Protein AF-D5ZT34-F1 (afdb_monomer_lite)

Foldseek 3Di:
DDQPVVVPPDDQDDDDDDDDDDDDDDDDDDPDDDPPDPPDPPCPDPLNVVLVCCVVDNDQLSNQLSCVRPVVHALVSNVVVQVVQADPQLAGACCCPVLDHDNDGAPVSLVSSCVSCSSNVNCDDPSVVSSVNSQVVQADPVRDHDPDRPPDPPGDHDDDPDPDPDDPDDDDDDDD

Secondary structure (DSSP, 8-state):
---GGGTTT----PPPPPPPP-----------PPPPP----TT-SHHHHHHHHHHHHS-HHHHHHHHHHHS---SHHHHHHHHTTB-TTS-B-TTSSTT--SSS--HHHHHHHHHHHHHTT---HHHHHHHHHHHHHHS-TTSPPPSS-TT-TTS---------------PPPPP-

Structure (mmCIF, N/CA/C/O backbone):
data_AF-D5ZT34-F1
#
_entry.id   AF-D5ZT34-F1
#
loop_
_atom_site.group_PDB
_atom_site.id
_atom_site.type_symbol
_atom_site.label_atom_id
_atom_site.label_alt_id
_atom_site.label_comp_id
_atom_site.label_asym_id
_atom_site.label_entity_id
_atom_site.label_seq_id
_atom_site.pdbx_PDB_ins_code
_atom_site.Cartn_x
_atom_site.Cartn_y
_atom_site.Cartn_z
_atom_site.occupancy
_atom_site.B_iso_or_equiv
_atom_site.auth_seq_id
_atom_site.auth_comp_id
_atom_site.auth_asym_id
_atom_site.auth_atom_id
_atom_site.pdbx_PDB_model_num
ATOM 1 N N . MET A 1 1 ? 20.312 7.357 10.105 1.00 32.62 1 MET A N 1
ATOM 2 C CA . MET A 1 1 ? 19.289 8.009 9.258 1.00 32.62 1 MET A CA 1
ATOM 3 C C . MET A 1 1 ? 18.035 8.193 10.098 1.00 32.62 1 MET A C 1
ATOM 5 O O . MET A 1 1 ? 17.619 7.216 10.710 1.00 32.62 1 MET A O 1
ATOM 9 N N . PRO A 1 2 ? 17.488 9.411 10.230 1.00 31.86 2 PRO A N 1
ATOM 10 C CA . PRO A 1 2 ? 16.213 9.612 10.917 1.00 31.86 2 PRO A CA 1
ATOM 11 C C . PRO A 1 2 ? 15.066 8.962 10.115 1.00 31.86 2 PRO A C 1
ATOM 13 O O . PRO A 1 2 ? 15.167 8.892 8.889 1.00 31.86 2 PRO A O 1
ATOM 16 N N . PRO A 1 3 ? 13.992 8.483 10.768 1.00 38.72 3 PRO A N 1
ATOM 17 C CA . PRO A 1 3 ? 12.848 7.896 10.075 1.00 38.72 3 PRO A CA 1
ATOM 18 C C . PRO A 1 3 ? 12.110 8.948 9.232 1.00 38.72 3 PRO A C 1
ATOM 20 O O . PRO A 1 3 ? 11.984 10.114 9.623 1.00 38.72 3 PRO A O 1
ATOM 23 N N . VAL A 1 4 ? 11.611 8.519 8.071 1.00 46.28 4 VAL A N 1
ATOM 24 C CA . VAL A 1 4 ? 10.991 9.350 7.018 1.00 46.28 4 VAL A CA 1
ATOM 25 C C . VAL A 1 4 ? 9.624 9.920 7.417 1.00 46.28 4 VAL A C 1
ATOM 27 O O . VAL A 1 4 ? 9.037 10.707 6.678 1.00 46.28 4 VAL A O 1
ATOM 30 N N . SER A 1 5 ? 9.157 9.624 8.632 1.00 39.69 5 SER A N 1
ATOM 31 C CA . SER A 1 5 ? 7.890 10.074 9.222 1.00 39.69 5 SER A CA 1
ATOM 32 C C . SER A 1 5 ? 7.703 11.601 9.214 1.00 39.69 5 SER A C 1
ATOM 34 O O . SER A 1 5 ? 6.590 12.089 9.384 1.00 39.69 5 SER A O 1
ATOM 36 N N . ARG A 1 6 ? 8.781 12.373 8.998 1.00 41.22 6 ARG A N 1
ATOM 37 C CA . ARG A 1 6 ? 8.737 13.837 8.855 1.00 41.22 6 ARG A CA 1
ATOM 38 C C . ARG A 1 6 ? 8.202 14.331 7.509 1.00 41.22 6 ARG A C 1
ATOM 40 O O . ARG A 1 6 ? 7.774 15.477 7.456 1.00 41.22 6 ARG A O 1
ATOM 47 N N . VAL A 1 7 ? 8.212 13.525 6.445 1.00 41.16 7 VAL A N 1
ATOM 48 C CA . VAL A 1 7 ? 7.863 14.023 5.099 1.00 41.16 7 VAL A CA 1
ATOM 49 C C . VAL A 1 7 ? 6.348 14.079 4.838 1.00 41.16 7 VAL A C 1
ATOM 51 O O . VAL A 1 7 ? 5.916 14.823 3.967 1.00 41.16 7 VAL A O 1
ATOM 54 N N . TRP A 1 8 ? 5.525 13.380 5.634 1.00 43.03 8 TRP A N 1
ATOM 55 C CA . TRP A 1 8 ? 4.068 13.277 5.411 1.00 43.03 8 TRP A CA 1
ATOM 56 C C . TRP A 1 8 ? 3.183 13.789 6.566 1.00 43.03 8 TRP A C 1
ATOM 58 O O . TRP A 1 8 ? 1.973 13.586 6.548 1.00 43.03 8 TRP A O 1
ATOM 68 N N . GLY A 1 9 ? 3.752 14.477 7.564 1.00 31.25 9 GLY A N 1
ATOM 69 C CA . GLY A 1 9 ? 2.976 15.237 8.561 1.00 31.25 9 GLY A CA 1
ATOM 70 C C . GLY A 1 9 ? 2.055 14.423 9.483 1.00 31.25 9 GLY A C 1
ATOM 71 O O . GLY A 1 9 ? 1.146 14.990 10.085 1.00 31.25 9 GLY A O 1
ATOM 72 N N . TRP A 1 10 ? 2.256 13.111 9.615 1.00 35.75 10 TRP A N 1
ATOM 73 C CA . TRP A 1 10 ? 1.442 12.287 10.511 1.00 35.75 10 TRP A CA 1
ATOM 74 C C . TRP A 1 10 ? 1.929 12.390 11.965 1.00 35.75 10 TRP A C 1
ATOM 76 O O . TRP A 1 10 ? 3.107 12.133 12.234 1.00 35.75 10 TRP A O 1
ATOM 86 N N . PRO A 1 11 ? 1.056 12.734 12.933 1.00 37.25 11 PRO A N 1
ATOM 87 C CA . PRO A 1 11 ? 1.422 12.703 14.339 1.00 37.25 11 PRO A CA 1
ATOM 88 C C . PRO A 1 11 ? 1.599 11.254 14.803 1.00 37.25 11 PRO A C 1
ATOM 90 O O . PRO A 1 11 ? 0.723 10.405 14.638 1.00 37.25 11 PRO A O 1
ATOM 93 N N . ARG A 1 12 ? 2.743 10.975 15.432 1.00 46.50 12 ARG A N 1
ATOM 94 C CA . ARG A 1 12 ? 2.979 9.719 16.142 1.00 46.50 12 ARG A CA 1
ATOM 95 C C . ARG A 1 12 ? 2.085 9.709 17.384 1.00 46.50 12 ARG A C 1
ATOM 97 O O . ARG A 1 12 ? 2.348 10.450 18.327 1.00 46.50 12 ARG A O 1
ATOM 104 N N . ALA A 1 13 ? 1.043 8.880 17.395 1.00 47.59 13 ALA A N 1
ATOM 105 C CA . ALA A 1 13 ? 0.311 8.593 18.623 1.00 47.59 13 ALA A CA 1
ATOM 106 C C . ALA A 1 13 ? 1.283 7.903 19.596 1.00 47.59 13 ALA A C 1
ATOM 108 O O . ALA A 1 13 ? 1.784 6.809 19.334 1.00 47.59 13 ALA A O 1
ATOM 109 N N . GLY A 1 14 ? 1.646 8.594 20.676 1.00 40.03 14 GLY A N 1
ATOM 110 C CA . GLY A 1 14 ? 2.453 8.016 21.743 1.00 40.03 14 GLY A CA 1
ATOM 111 C C . GLY A 1 14 ? 1.664 6.915 22.446 1.00 40.03 14 GLY A C 1
ATOM 112 O O . GLY A 1 14 ? 0.521 7.135 22.831 1.00 40.03 14 GLY A O 1
ATOM 113 N N . ARG A 1 15 ? 2.277 5.739 22.625 1.00 50.25 15 ARG A N 1
ATOM 114 C CA . ARG A 1 15 ? 1.769 4.677 23.507 1.00 50.25 15 ARG A CA 1
ATOM 115 C C . ARG A 1 15 ? 1.627 5.246 24.926 1.00 50.25 15 ARG A C 1
ATOM 117 O O . ARG A 1 15 ? 2.656 5.631 25.487 1.00 50.25 15 ARG A O 1
ATOM 124 N N . PRO A 1 16 ? 0.433 5.284 25.542 1.00 37.47 16 PRO A N 1
ATOM 125 C CA . PRO A 1 16 ? 0.352 5.535 26.970 1.00 37.47 16 PRO A CA 1
ATOM 126 C C . PRO A 1 16 ? 0.875 4.304 27.721 1.00 37.47 16 PRO A C 1
ATOM 128 O O . PRO A 1 16 ? 0.438 3.175 27.497 1.00 37.47 16 PRO A O 1
ATOM 131 N N . ALA A 1 17 ? 1.851 4.520 28.601 1.00 37.69 17 ALA A N 1
ATOM 132 C CA . ALA A 1 17 ? 2.265 3.529 29.581 1.00 37.69 17 ALA A CA 1
ATOM 133 C C . ALA A 1 17 ? 1.119 3.337 30.588 1.00 37.69 17 ALA A C 1
ATOM 135 O O . ALA A 1 17 ? 0.691 4.294 31.231 1.00 37.69 17 ALA A O 1
ATOM 136 N N . GLY A 1 18 ? 0.597 2.114 30.691 1.00 39.12 18 GLY A N 1
ATOM 137 C CA . GLY A 1 18 ? -0.440 1.779 31.665 1.00 39.12 18 GLY A CA 1
ATOM 138 C C . GLY A 1 18 ? 0.102 1.858 33.100 1.00 39.12 18 GLY A C 1
ATOM 139 O O . GLY A 1 18 ? 1.215 1.383 33.343 1.00 39.12 18 GLY A O 1
ATOM 140 N N . PRO A 1 19 ? -0.637 2.437 34.062 1.00 42.28 19 PRO A N 1
ATOM 141 C CA . PRO A 1 19 ? -0.216 2.427 35.455 1.00 42.28 19 PRO A CA 1
ATOM 142 C C . PRO A 1 19 ? -0.505 1.069 36.111 1.00 42.28 19 PRO A C 1
ATOM 144 O O . PRO A 1 19 ? -1.596 0.512 35.992 1.00 42.28 19 PRO A O 1
ATOM 147 N N . ALA A 1 20 ? 0.487 0.560 36.842 1.00 37.22 20 ALA A N 1
ATOM 148 C CA . ALA A 1 20 ? 0.367 -0.605 37.709 1.00 37.22 20 ALA A CA 1
ATOM 149 C C . ALA A 1 20 ? -0.489 -0.274 38.946 1.00 37.22 20 ALA A C 1
ATOM 151 O O . ALA A 1 20 ? -0.227 0.702 39.650 1.00 37.22 20 ALA A O 1
ATOM 152 N N . SER A 1 21 ? -1.499 -1.096 39.227 1.00 38.31 21 SER A N 1
ATOM 153 C CA . SER A 1 21 ? -2.360 -0.971 40.408 1.00 38.31 21 SER A CA 1
ATOM 154 C C . SER A 1 21 ? -1.754 -1.689 41.623 1.00 38.31 21 SER A C 1
ATOM 156 O O . SER A 1 21 ? -1.321 -2.836 41.518 1.00 38.31 21 SER A O 1
ATOM 158 N N . ARG A 1 22 ? -1.783 -1.046 42.798 1.00 37.03 22 ARG A N 1
ATOM 159 C CA . ARG A 1 22 ? -1.676 -1.695 44.121 1.00 37.03 22 ARG A CA 1
ATOM 160 C C . ARG A 1 22 ? -2.980 -1.457 44.897 1.00 37.03 22 ARG A C 1
ATOM 162 O O . ARG A 1 22 ? -3.552 -0.378 44.748 1.00 37.03 22 ARG A O 1
ATOM 169 N N . PRO A 1 23 ? -3.449 -2.413 45.717 1.00 40.16 23 PRO A N 1
ATOM 170 C CA . PRO A 1 23 ? -4.673 -2.255 46.491 1.00 40.16 23 PRO A CA 1
ATOM 171 C C . PRO A 1 23 ? -4.394 -1.576 47.841 1.00 40.16 23 PRO A C 1
ATOM 173 O O . PRO A 1 23 ? -3.431 -1.928 48.523 1.00 40.16 23 PRO A O 1
ATOM 176 N N . THR A 1 24 ? -5.279 -0.665 48.249 1.00 42.88 24 THR A N 1
ATOM 177 C CA . THR A 1 24 ? -5.410 -0.198 49.639 1.00 42.88 24 THR A CA 1
ATOM 178 C C . THR A 1 24 ? -6.870 -0.334 50.057 1.00 42.88 24 THR A C 1
ATOM 180 O O . THR A 1 24 ? -7.782 0.016 49.311 1.00 42.88 24 THR A O 1
ATOM 183 N N . VAL A 1 25 ? -7.065 -0.905 51.241 1.00 37.38 25 VAL A N 1
ATOM 184 C CA . VAL A 1 25 ? -8.340 -1.271 51.860 1.00 37.38 25 VAL A CA 1
ATOM 185 C C . VAL A 1 25 ? -9.045 -0.072 52.517 1.00 37.38 25 VAL A C 1
ATOM 187 O O . VAL A 1 25 ? -8.398 0.733 53.174 1.00 37.38 25 VAL A O 1
ATOM 190 N N . GLY A 1 26 ? -10.375 -0.026 52.362 1.00 36.78 26 GLY A N 1
ATOM 191 C CA . GLY A 1 26 ? -11.381 0.356 53.369 1.00 36.78 26 GLY A CA 1
ATOM 192 C C . GLY A 1 26 ? -11.504 1.814 53.837 1.00 36.78 26 GLY A C 1
ATOM 193 O O . GLY A 1 26 ? -10.736 2.257 54.681 1.00 36.78 26 GLY A O 1
ATOM 194 N N . SER A 1 27 ? -12.595 2.488 53.450 1.00 41.19 27 SER A N 1
ATOM 195 C CA . SER A 1 27 ? -13.324 3.407 54.345 1.00 41.19 27 SER A CA 1
ATOM 196 C C . SER A 1 27 ? -14.792 3.571 53.911 1.00 41.19 27 SER A C 1
ATOM 198 O O . SER A 1 27 ? -15.122 3.380 52.743 1.00 41.19 27 SER A O 1
ATOM 200 N N . MET A 1 28 ? -15.650 3.832 54.899 1.00 36.06 28 MET A N 1
ATOM 201 C CA . MET A 1 28 ? -17.111 3.680 54.939 1.00 36.06 28 MET A CA 1
ATOM 202 C C . MET A 1 28 ? -17.917 4.696 54.114 1.00 36.06 28 MET A C 1
ATOM 204 O O . MET A 1 28 ? -17.442 5.762 53.744 1.00 36.06 28 MET A O 1
ATOM 208 N N . ALA A 1 29 ? -19.170 4.302 53.874 1.00 42.03 29 ALA A N 1
ATOM 209 C CA . ALA A 1 29 ? -20.204 4.939 53.072 1.00 42.03 29 ALA A CA 1
ATOM 210 C C . ALA A 1 29 ? -20.624 6.350 53.518 1.00 42.03 29 ALA A C 1
ATOM 212 O O . ALA A 1 29 ? -20.779 6.618 54.707 1.00 42.03 29 ALA A O 1
ATOM 213 N N . ASP A 1 30 ? -20.953 7.173 52.520 1.00 43.06 30 ASP A N 1
ATOM 214 C CA . ASP A 1 30 ? -21.743 8.399 52.637 1.00 43.06 30 ASP A CA 1
ATOM 215 C C . ASP A 1 30 ? -22.957 8.267 51.684 1.00 43.06 30 ASP A C 1
ATOM 217 O O . ASP A 1 30 ? -22.757 8.121 50.470 1.00 43.06 30 ASP A O 1
ATOM 221 N N . PRO A 1 31 ? -24.216 8.199 52.165 1.00 50.50 31 PRO A N 1
ATOM 222 C CA . PRO A 1 31 ? -25.381 8.037 51.305 1.00 50.50 31 PRO A CA 1
ATOM 223 C C . PRO A 1 31 ? -25.910 9.418 50.902 1.00 50.50 31 PRO A C 1
ATOM 225 O O . PRO A 1 31 ? -26.847 9.947 51.494 1.00 50.50 31 PRO A O 1
ATOM 228 N N . GLY A 1 32 ? -25.301 10.007 49.875 1.00 51.66 32 GLY A N 1
ATOM 229 C CA . GLY A 1 32 ? -25.680 11.337 49.396 1.00 51.66 32 GLY A CA 1
ATOM 230 C C . GLY A 1 32 ? -25.285 11.623 47.951 1.00 51.66 32 GLY A C 1
ATOM 231 O O . GLY A 1 32 ? -24.982 12.763 47.621 1.00 51.66 32 GLY A O 1
ATOM 232 N N . ALA A 1 33 ? -25.239 10.612 47.079 1.00 51.78 33 ALA A N 1
ATOM 233 C CA . ALA A 1 33 ? -24.926 10.815 45.667 1.00 51.78 33 ALA A CA 1
ATOM 234 C C . ALA A 1 33 ? -26.206 10.779 44.821 1.00 51.78 33 ALA A C 1
ATOM 236 O O . ALA A 1 33 ? -26.898 9.762 44.759 1.00 51.78 33 ALA A O 1
ATOM 237 N N . ALA A 1 34 ? -26.506 11.903 44.164 1.00 59.38 34 ALA A N 1
ATOM 238 C CA . ALA A 1 34 ? -27.480 11.992 43.079 1.00 59.38 34 ALA A CA 1
ATOM 239 C C . ALA A 1 34 ? -27.246 10.867 42.047 1.00 59.38 34 ALA A C 1
ATOM 241 O O . ALA A 1 34 ? -26.096 10.445 41.874 1.00 59.38 34 ALA A O 1
ATOM 242 N N . PRO A 1 35 ? -28.294 10.367 41.358 1.00 63.62 35 PRO A N 1
ATOM 243 C CA . PRO A 1 35 ? -28.124 9.291 40.388 1.00 63.62 35 PRO A CA 1
ATOM 244 C C . PRO A 1 35 ? -27.054 9.695 39.366 1.00 63.62 35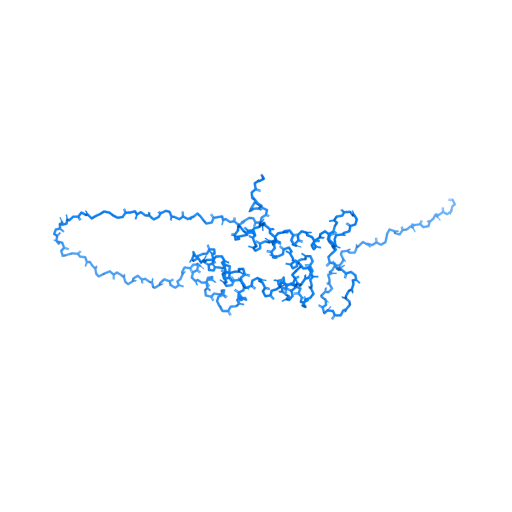 PRO A C 1
ATOM 246 O O . PRO A 1 35 ? -27.091 10.835 38.888 1.00 63.62 35 PRO A O 1
ATOM 249 N N . PRO A 1 36 ? -26.093 8.810 39.035 1.00 61.03 36 PRO A N 1
ATOM 250 C CA . PRO A 1 36 ? -25.116 9.118 38.008 1.00 61.03 36 PRO A CA 1
ATOM 251 C C . PRO A 1 36 ? -25.888 9.456 36.736 1.00 61.03 36 PRO A C 1
ATOM 253 O O . PRO A 1 36 ? -26.741 8.684 36.287 1.00 61.03 36 PRO A O 1
ATOM 256 N N . THR A 1 37 ? -25.628 10.639 36.185 1.00 59.03 37 THR A N 1
ATOM 257 C CA . THR A 1 37 ? -26.116 10.994 34.858 1.00 59.03 37 THR A CA 1
ATOM 258 C C . THR A 1 37 ? -25.719 9.866 33.907 1.00 59.03 37 THR A C 1
ATOM 260 O O . THR A 1 37 ? -24.573 9.411 33.968 1.00 59.03 37 THR A O 1
ATOM 263 N N . PRO A 1 38 ? -26.637 9.358 33.064 1.00 56.75 38 PRO A N 1
ATOM 264 C CA . PRO A 1 38 ? -26.278 8.325 32.111 1.00 56.75 38 PRO A CA 1
ATOM 265 C C . PRO A 1 38 ? -25.163 8.893 31.239 1.00 56.75 38 PRO A C 1
ATOM 267 O O . PRO A 1 38 ? -25.363 9.873 30.521 1.00 56.75 38 PRO A O 1
ATOM 270 N N . THR A 1 39 ? -23.968 8.321 31.365 1.00 53.31 39 THR A N 1
ATOM 271 C CA . THR A 1 39 ? -22.827 8.628 30.515 1.00 53.31 39 THR A CA 1
ATOM 272 C C . THR A 1 39 ? -23.310 8.457 29.083 1.00 53.31 39 THR A C 1
ATOM 274 O O . THR A 1 39 ? -23.627 7.334 28.684 1.00 53.31 39 THR A O 1
ATOM 277 N N . SER A 1 40 ? -23.448 9.562 28.339 1.00 52.75 40 SER A N 1
ATOM 278 C CA . SER A 1 40 ? -23.829 9.517 26.927 1.00 52.75 40 SER A CA 1
ATOM 279 C C . SER A 1 40 ? -22.997 8.433 26.249 1.00 52.75 40 SER A C 1
ATOM 281 O O . SER A 1 40 ? -21.775 8.401 26.449 1.00 52.75 40 SER A O 1
ATOM 283 N N . PRO A 1 41 ? -23.626 7.497 25.519 1.00 52.44 41 PRO A N 1
ATOM 284 C CA . PRO A 1 41 ? -22.907 6.350 25.004 1.00 52.44 41 PRO A CA 1
ATOM 285 C C . PRO A 1 41 ? -21.773 6.849 24.104 1.00 52.44 41 PRO A C 1
ATOM 287 O O . PRO A 1 41 ? -21.910 7.866 23.426 1.00 52.44 41 PRO A O 1
ATOM 290 N N . ALA A 1 42 ? -20.642 6.142 24.115 1.00 57.78 42 ALA A N 1
ATOM 291 C CA . ALA A 1 42 ? -19.368 6.503 23.482 1.00 57.78 42 ALA A CA 1
ATOM 292 C C . ALA A 1 42 ? -19.400 6.654 21.935 1.00 57.78 42 ALA A C 1
ATOM 294 O O . ALA A 1 42 ? -18.371 6.551 21.264 1.00 57.78 42 ALA A O 1
ATOM 295 N N . HIS A 1 43 ? -20.571 6.887 21.346 1.00 58.34 43 HIS A N 1
ATOM 296 C CA . HIS A 1 43 ? -20.846 6.946 19.918 1.00 58.34 43 HIS A CA 1
ATOM 297 C C . HIS A 1 43 ? -20.525 8.301 19.259 1.00 58.34 43 HIS A C 1
ATOM 299 O O . HIS A 1 43 ? -20.431 8.340 18.035 1.00 58.34 43 HIS A O 1
ATOM 305 N N . ASP A 1 44 ? -20.273 9.370 20.027 1.00 75.44 44 ASP A N 1
ATOM 306 C CA . ASP A 1 44 ? -20.122 10.733 19.478 1.00 75.44 44 ASP A CA 1
ATOM 307 C C . ASP A 1 44 ? -18.688 11.286 19.426 1.00 75.44 44 ASP A C 1
ATOM 309 O O . ASP A 1 44 ? -18.472 12.435 19.026 1.00 75.44 44 ASP A O 1
ATOM 313 N N . SER A 1 45 ? -17.668 10.495 19.771 1.00 93.06 45 SER A N 1
ATOM 314 C CA . SER A 1 45 ? -16.288 10.970 19.597 1.00 93.06 45 SER A CA 1
ATOM 315 C C . SER A 1 45 ? -15.919 11.082 18.104 1.00 93.06 45 SER A C 1
ATOM 317 O O . SER A 1 45 ? -16.352 10.252 17.296 1.00 93.06 45 SER A O 1
ATOM 319 N N . PRO A 1 46 ? -15.080 12.058 17.699 1.00 94.12 46 PRO A N 1
ATOM 320 C CA . PRO A 1 46 ? -14.565 12.127 16.329 1.00 94.12 46 PRO A CA 1
ATOM 321 C C . PRO A 1 46 ? -13.898 10.823 15.871 1.00 94.12 46 PRO A C 1
ATOM 323 O O . PRO A 1 46 ? -14.082 10.418 14.726 1.00 94.12 46 PRO A O 1
ATOM 326 N N . LEU A 1 47 ? -13.191 10.129 16.774 1.00 95.06 47 LEU A N 1
ATOM 327 C CA . LEU A 1 47 ? -12.568 8.837 16.485 1.00 95.06 47 LEU A CA 1
ATOM 328 C C . LEU A 1 47 ? -13.608 7.736 16.235 1.00 95.06 47 LEU A C 1
ATOM 330 O O . LEU A 1 47 ? -13.457 6.979 15.283 1.00 95.06 47 LEU A O 1
ATOM 334 N N . ALA A 1 48 ? -14.680 7.671 17.032 1.00 94.25 48 ALA A N 1
ATOM 335 C CA . ALA A 1 48 ? -15.764 6.706 16.824 1.00 94.25 48 ALA A CA 1
ATOM 336 C C . ALA A 1 48 ? -16.502 6.946 15.495 1.00 94.25 48 ALA A C 1
ATOM 338 O O . ALA A 1 48 ? -16.850 5.994 14.792 1.00 94.25 48 ALA A O 1
ATOM 339 N N . ARG A 1 49 ? -16.699 8.215 15.103 1.00 95.31 49 ARG A N 1
ATOM 340 C CA . ARG A 1 49 ? -17.254 8.554 13.781 1.00 95.31 49 ARG A CA 1
ATOM 341 C C . ARG A 1 49 ? -16.311 8.159 12.643 1.00 95.31 49 ARG A C 1
ATOM 343 O O . ARG A 1 49 ? -16.773 7.590 11.656 1.00 95.31 49 ARG A O 1
ATOM 350 N N . ALA A 1 50 ? -15.011 8.426 12.785 1.00 95.69 50 ALA A N 1
ATOM 351 C CA . ALA A 1 50 ? -14.003 8.041 11.798 1.00 95.69 50 ALA A CA 1
ATOM 352 C C . ALA A 1 50 ? -13.914 6.516 11.642 1.00 95.69 50 ALA A C 1
ATOM 354 O O . ALA A 1 50 ? -13.928 6.018 10.521 1.00 95.69 50 ALA A O 1
ATOM 355 N N . GLU A 1 51 ? -13.906 5.772 12.747 1.00 96.00 51 GLU A N 1
ATOM 356 C CA . GLU A 1 51 ? -13.906 4.307 12.740 1.00 96.00 51 GLU A CA 1
ATOM 357 C C . GLU A 1 51 ? -15.120 3.748 11.996 1.00 96.00 51 GLU A C 1
ATOM 359 O O . GLU A 1 51 ? -14.970 2.930 11.087 1.00 96.00 51 GLU A O 1
ATOM 364 N N . ARG A 1 52 ? -16.321 4.255 12.309 1.00 96.44 52 ARG A N 1
ATOM 365 C CA . ARG A 1 52 ? -17.551 3.869 11.605 1.00 96.44 52 ARG A CA 1
ATOM 366 C C . ARG A 1 52 ? -17.450 4.148 10.107 1.00 96.44 52 ARG A C 1
ATOM 368 O O . ARG A 1 52 ? -17.812 3.293 9.305 1.00 96.44 52 ARG A O 1
ATOM 375 N N . PHE A 1 53 ? -16.957 5.324 9.726 1.00 96.94 53 PHE A N 1
ATOM 376 C CA . PHE A 1 53 ? -16.778 5.677 8.320 1.00 96.94 53 PHE A CA 1
ATOM 377 C C . PHE A 1 53 ? -15.811 4.718 7.611 1.00 96.94 53 PHE A C 1
ATOM 379 O O . PHE A 1 53 ? -16.141 4.200 6.543 1.00 96.94 53 PHE A O 1
ATOM 386 N N . VAL A 1 54 ? -14.657 4.422 8.217 1.00 97.38 54 VAL A N 1
ATOM 387 C CA . VAL A 1 54 ? -13.654 3.512 7.643 1.00 97.38 54 VAL A CA 1
ATOM 388 C C . VAL A 1 54 ? -14.226 2.099 7.483 1.00 97.38 54 VAL A C 1
ATOM 390 O O . VAL A 1 54 ? -14.026 1.480 6.440 1.00 97.38 54 VAL A O 1
ATOM 393 N N . TRP A 1 55 ? -14.995 1.602 8.455 1.00 96.88 55 TRP A N 1
ATOM 394 C CA . TRP A 1 55 ? -15.553 0.243 8.403 1.00 96.88 55 TRP A CA 1
ATOM 395 C C . TRP A 1 55 ? -16.637 0.102 7.332 1.00 96.88 55 TRP A C 1
ATOM 397 O O . TRP A 1 55 ? -16.796 -0.976 6.766 1.00 96.88 55 TRP A O 1
ATOM 407 N N . LEU A 1 56 ? -17.361 1.184 7.034 1.00 97.44 56 LEU A N 1
ATOM 408 C CA . LEU A 1 56 ? -18.430 1.184 6.035 1.00 97.44 56 LEU A CA 1
ATOM 409 C C . LEU A 1 56 ? -17.942 1.450 4.606 1.00 97.44 56 LEU A C 1
ATOM 411 O O . LEU A 1 56 ? -18.625 1.062 3.662 1.00 97.44 56 LEU A O 1
ATOM 415 N N . THR A 1 57 ? -16.809 2.136 4.429 1.00 96.88 57 THR A N 1
ATOM 416 C CA . THR A 1 57 ? -16.427 2.690 3.113 1.00 96.88 57 THR A CA 1
ATOM 417 C C . THR A 1 57 ? -15.031 2.312 2.638 1.00 96.88 57 THR A C 1
ATOM 419 O O . THR A 1 57 ? -14.780 2.294 1.432 1.00 96.88 57 THR A O 1
ATOM 422 N N . ALA A 1 58 ? -14.105 2.026 3.553 1.00 96.38 58 ALA A N 1
ATOM 423 C CA . ALA A 1 58 ? -12.712 1.820 3.195 1.00 96.38 58 ALA A CA 1
ATOM 424 C C . ALA A 1 58 ? -12.447 0.373 2.764 1.00 96.38 58 ALA A C 1
ATOM 426 O O . ALA A 1 58 ? -13.152 -0.557 3.162 1.00 96.38 58 ALA A O 1
ATOM 427 N N . ARG A 1 59 ? -11.388 0.168 1.971 1.00 95.81 59 ARG A N 1
ATOM 428 C CA . ARG A 1 59 ? -10.948 -1.180 1.590 1.00 95.81 59 ARG A CA 1
ATOM 429 C C . ARG A 1 59 ? -10.328 -1.877 2.799 1.00 95.81 59 ARG A C 1
ATOM 431 O O . ARG A 1 59 ? -9.916 -1.238 3.767 1.00 95.81 59 ARG A O 1
ATOM 438 N N . VAL A 1 60 ? -10.180 -3.198 2.699 1.00 97.06 60 VAL A N 1
ATOM 439 C CA . VAL A 1 60 ? -9.591 -4.028 3.762 1.00 97.06 60 VAL A CA 1
ATOM 440 C C . VAL A 1 60 ? -8.236 -3.485 4.224 1.00 97.06 60 VAL A C 1
ATOM 442 O O . VAL A 1 60 ? -7.995 -3.420 5.423 1.00 97.06 60 VAL A O 1
ATOM 445 N N . LEU A 1 61 ? -7.371 -3.037 3.307 1.00 97.25 61 LEU A N 1
ATOM 446 C CA . LEU A 1 61 ? -6.063 -2.481 3.664 1.00 97.25 61 LEU A CA 1
ATOM 447 C C . LEU A 1 61 ? -6.183 -1.264 4.595 1.00 97.25 61 LEU A C 1
ATOM 449 O O . LEU A 1 61 ? -5.540 -1.227 5.642 1.00 97.25 61 LEU A O 1
ATOM 453 N N . GLU A 1 62 ? -7.026 -0.290 4.246 1.00 96.81 62 GLU A N 1
ATOM 454 C CA . GLU A 1 62 ? -7.252 0.900 5.070 1.00 96.81 62 GLU A CA 1
ATOM 455 C C . GLU A 1 62 ? -7.916 0.570 6.415 1.00 96.81 62 GLU A C 1
ATOM 457 O O . GLU A 1 62 ? -7.553 1.164 7.429 1.00 96.81 62 GLU A O 1
ATOM 462 N N . GLN A 1 63 ? -8.822 -0.411 6.459 1.00 97.69 63 GLN A N 1
ATOM 463 C CA . GLN A 1 63 ? -9.401 -0.888 7.721 1.00 97.69 63 GLN A CA 1
ATOM 464 C C . GLN A 1 63 ? -8.323 -1.474 8.645 1.00 97.69 63 GLN A C 1
ATOM 466 O O . GLN A 1 63 ? -8.259 -1.137 9.828 1.00 97.69 63 GLN A O 1
ATOM 471 N N . ARG A 1 64 ? -7.425 -2.318 8.114 1.00 97.81 64 ARG A N 1
ATOM 472 C CA . ARG A 1 64 ? -6.324 -2.891 8.908 1.00 97.81 64 ARG A CA 1
ATOM 473 C C . ARG A 1 64 ? -5.338 -1.818 9.366 1.00 97.81 64 ARG A C 1
ATOM 475 O O . ARG A 1 64 ? -4.919 -1.852 10.519 1.00 97.81 64 ARG A O 1
ATOM 482 N N . LEU A 1 65 ? -5.010 -0.856 8.501 1.00 96.81 65 LEU A N 1
ATOM 483 C CA . LEU A 1 65 ? -4.162 0.287 8.855 1.00 96.81 65 LEU A CA 1
ATOM 484 C C . LEU A 1 65 ? -4.765 1.118 9.987 1.00 96.81 65 LEU A C 1
ATOM 486 O O . LEU A 1 65 ? -4.062 1.468 10.932 1.00 96.81 65 LEU A O 1
ATOM 490 N N . PHE A 1 66 ? -6.066 1.399 9.924 1.00 97.31 66 PHE A N 1
ATOM 491 C CA . PHE A 1 66 ? -6.760 2.126 10.981 1.00 97.31 66 PHE A CA 1
ATOM 492 C C . PHE A 1 66 ? -6.722 1.359 12.309 1.00 97.31 66 PHE A C 1
ATOM 494 O O . PHE A 1 66 ? -6.386 1.939 13.340 1.00 97.31 66 PHE A O 1
ATOM 501 N N . ALA A 1 67 ? -7.005 0.052 12.289 1.00 97.06 67 ALA A N 1
ATOM 502 C CA . ALA A 1 67 ? -6.927 -0.779 13.490 1.00 97.06 67 ALA A CA 1
ATOM 503 C C . ALA A 1 67 ? -5.513 -0.778 14.095 1.00 97.06 67 ALA A C 1
ATOM 505 O O . ALA A 1 67 ? -5.365 -0.635 15.306 1.00 97.06 67 ALA A O 1
ATOM 506 N N . HIS A 1 68 ? -4.476 -0.889 13.260 1.00 97.00 68 HIS A N 1
ATOM 507 C CA . HIS A 1 68 ? -3.086 -0.826 13.708 1.00 97.00 68 HIS A CA 1
ATOM 508 C C . HIS A 1 68 ? -2.753 0.520 14.365 1.00 97.00 68 HIS A C 1
ATOM 510 O O . HIS A 1 68 ? -2.169 0.555 15.444 1.00 97.00 68 HIS A O 1
ATOM 516 N N . GLN A 1 69 ? -3.172 1.626 13.746 1.00 95.00 69 GLN A N 1
ATOM 517 C CA . GLN A 1 69 ? -2.798 2.970 14.183 1.00 95.00 69 GLN A CA 1
ATOM 518 C C . GLN A 1 69 ? -3.588 3.472 15.403 1.00 95.00 69 GLN A C 1
ATOM 520 O O . GLN A 1 69 ? -3.047 4.230 16.206 1.00 95.00 69 GLN A O 1
ATOM 525 N N . PHE A 1 70 ? -4.866 3.099 15.531 1.00 95.38 70 PHE A N 1
ATOM 526 C CA . PHE A 1 70 ? -5.782 3.696 16.517 1.00 95.38 70 PHE A CA 1
ATOM 527 C C . PHE A 1 70 ? -6.351 2.711 17.542 1.00 95.38 70 PHE A C 1
ATOM 529 O O . PHE A 1 70 ? -6.977 3.145 18.510 1.00 95.38 70 PHE A O 1
ATOM 536 N N . ARG A 1 71 ? -6.185 1.401 17.330 1.00 94.12 71 ARG A N 1
ATOM 537 C CA . ARG A 1 71 ? -6.776 0.338 18.164 1.00 94.12 71 ARG A CA 1
ATOM 538 C C . ARG A 1 71 ? -5.749 -0.700 18.625 1.00 94.12 71 ARG A C 1
ATOM 540 O O . ARG A 1 71 ? -6.131 -1.824 18.931 1.00 94.12 71 ARG A O 1
ATOM 547 N N . ASP A 1 72 ? -4.464 -0.336 18.634 1.00 93.25 72 ASP A N 1
ATOM 548 C CA . ASP A 1 72 ? -3.345 -1.214 19.012 1.00 93.25 72 ASP A CA 1
ATOM 549 C C . ASP A 1 72 ? -3.333 -2.556 18.247 1.00 93.25 72 ASP A C 1
ATOM 551 O O . ASP A 1 72 ? -2.868 -3.585 18.743 1.00 93.25 72 ASP A O 1
ATOM 555 N N . GLY A 1 73 ? -3.865 -2.563 17.019 1.00 94.06 73 GLY A N 1
ATOM 556 C CA . GLY A 1 73 ? -3.895 -3.748 16.170 1.00 94.06 73 GLY A CA 1
ATOM 557 C C . GLY A 1 73 ? -2.488 -4.203 15.772 1.00 94.06 73 GLY A C 1
ATOM 558 O O . GLY A 1 73 ? -1.569 -3.399 15.634 1.00 94.06 73 GLY A O 1
ATOM 559 N N . ALA A 1 74 ? -2.306 -5.502 15.535 1.00 95.69 74 ALA A N 1
ATOM 560 C CA . ALA A 1 74 ? -1.030 -6.034 15.055 1.00 95.69 74 ALA A CA 1
ATOM 561 C C . ALA A 1 74 ? -0.696 -5.551 13.626 1.00 95.69 74 ALA A C 1
ATOM 563 O O . ALA A 1 74 ? -1.588 -5.219 12.845 1.00 95.69 74 ALA A O 1
ATOM 564 N N . ALA A 1 75 ? 0.592 -5.556 13.268 1.00 94.94 75 ALA A N 1
ATOM 565 C CA . ALA A 1 75 ? 1.054 -5.216 11.917 1.00 94.94 75 ALA A CA 1
ATOM 566 C C . ALA A 1 75 ? 0.804 -6.345 10.892 1.00 94.94 75 ALA A C 1
ATOM 568 O O . ALA A 1 75 ? 0.577 -6.068 9.716 1.00 94.94 75 ALA A O 1
ATOM 569 N N . ASP A 1 76 ? 0.788 -7.613 11.324 1.00 96.06 76 ASP A N 1
ATOM 570 C CA . ASP A 1 76 ? 0.677 -8.779 10.426 1.00 96.06 76 ASP A CA 1
ATOM 571 C C . ASP A 1 76 ? -0.604 -8.789 9.565 1.00 96.06 76 ASP A C 1
ATOM 573 O O . ASP A 1 76 ? -0.515 -9.074 8.366 1.00 96.06 76 ASP A O 1
ATOM 577 N N . PRO A 1 77 ? -1.796 -8.422 10.088 1.00 97.38 77 PRO A N 1
ATOM 578 C CA . PRO A 1 77 ? -2.997 -8.295 9.264 1.00 97.38 77 PRO A CA 1
ATOM 579 C C . PRO A 1 77 ? -2.890 -7.216 8.182 1.00 97.38 77 PRO A C 1
ATOM 581 O O . PRO A 1 77 ? -3.485 -7.367 7.114 1.00 97.38 77 PRO A O 1
ATOM 584 N N . VAL A 1 78 ? -2.149 -6.131 8.438 1.00 97.31 78 VAL A N 1
ATOM 585 C CA . VAL A 1 78 ? -1.906 -5.085 7.434 1.00 97.31 78 VAL A CA 1
ATOM 586 C C . VAL A 1 78 ? -1.005 -5.628 6.335 1.00 97.31 78 VAL A C 1
ATOM 588 O O . VAL A 1 78 ? -1.313 -5.466 5.157 1.00 97.31 78 VAL A O 1
ATOM 591 N N . GLU A 1 79 ? 0.074 -6.317 6.707 1.00 94.44 79 GLU A N 1
ATOM 592 C CA . GLU A 1 79 ? 0.980 -6.928 5.734 1.00 94.44 79 GLU A CA 1
ATOM 593 C C . GLU A 1 79 ? 0.285 -7.974 4.872 1.00 94.44 79 GLU A C 1
ATOM 595 O O . GLU A 1 79 ? 0.459 -7.967 3.657 1.00 94.44 79 GLU A O 1
ATOM 600 N N . THR A 1 80 ? -0.550 -8.813 5.483 1.00 96.44 80 THR A N 1
ATOM 601 C CA . THR A 1 80 ? -1.349 -9.814 4.764 1.00 96.44 80 THR A CA 1
ATOM 602 C C . THR A 1 80 ? -2.264 -9.153 3.736 1.00 96.44 80 THR A C 1
ATOM 604 O O . THR A 1 80 ? -2.352 -9.599 2.594 1.00 96.44 80 THR A O 1
ATOM 607 N N . ALA A 1 81 ? -2.928 -8.056 4.114 1.00 97.31 81 ALA A N 1
ATOM 608 C CA . ALA A 1 81 ? -3.767 -7.301 3.189 1.00 97.31 81 ALA A CA 1
ATOM 609 C C . ALA A 1 81 ? -2.946 -6.622 2.079 1.00 97.31 81 ALA A C 1
ATOM 611 O O . ALA A 1 81 ? -3.418 -6.518 0.948 1.00 97.31 81 ALA A O 1
ATOM 612 N N . LEU A 1 82 ? -1.728 -6.166 2.385 1.00 96.06 82 LEU A N 1
ATOM 613 C CA . LEU A 1 82 ? -0.827 -5.547 1.414 1.00 96.06 82 LEU A CA 1
ATOM 614 C C . LEU A 1 82 ? -0.272 -6.567 0.409 1.00 96.06 82 LEU A C 1
ATOM 616 O O . LEU A 1 82 ? -0.121 -6.240 -0.768 1.00 96.06 82 LEU A O 1
ATOM 620 N N . ASP A 1 83 ? -0.006 -7.800 0.844 1.00 95.12 83 ASP A N 1
ATOM 621 C CA . ASP A 1 83 ? 0.517 -8.865 -0.017 1.00 95.12 83 ASP A CA 1
ATOM 622 C C . ASP A 1 83 ? -0.449 -9.241 -1.150 1.00 95.12 83 ASP A C 1
ATOM 624 O O . ASP A 1 83 ? 0.008 -9.629 -2.222 1.00 95.12 83 ASP A O 1
ATOM 628 N N . ALA A 1 84 ? -1.757 -9.014 -0.985 1.00 96.12 84 ALA A N 1
ATOM 629 C CA . ALA A 1 84 ? -2.743 -9.186 -2.056 1.00 96.12 84 ALA A CA 1
ATOM 630 C C . ALA A 1 84 ? -2.532 -8.244 -3.261 1.00 96.12 84 ALA A C 1
ATOM 632 O O . ALA A 1 84 ? -3.071 -8.491 -4.337 1.00 96.12 84 ALA A O 1
ATOM 633 N N . TYR A 1 85 ? -1.758 -7.167 -3.097 1.00 96.31 85 TYR A N 1
ATOM 634 C CA . TYR A 1 85 ? -1.436 -6.217 -4.167 1.00 96.31 85 TYR A CA 1
ATOM 635 C C . TYR A 1 85 ? -0.054 -6.451 -4.786 1.00 96.31 85 TYR A C 1
ATOM 637 O O . TYR A 1 85 ? 0.353 -5.694 -5.670 1.00 96.31 85 TYR A O 1
ATOM 645 N N . ARG A 1 86 ? 0.701 -7.439 -4.300 1.00 94.88 86 ARG A N 1
ATOM 646 C CA . ARG A 1 86 ? 2.080 -7.687 -4.714 1.00 94.88 86 ARG A CA 1
ATOM 647 C C . ARG A 1 86 ? 2.137 -8.515 -5.995 1.00 94.88 86 ARG A C 1
ATOM 649 O O . ARG A 1 86 ? 1.455 -9.525 -6.105 1.00 94.88 86 ARG A O 1
ATOM 656 N N . ASN A 1 87 ? 3.038 -8.141 -6.899 1.00 95.12 87 ASN A N 1
ATOM 657 C CA . ASN A 1 87 ? 3.340 -8.904 -8.106 1.00 95.12 87 ASN A CA 1
ATOM 658 C C . ASN A 1 87 ? 4.681 -9.651 -8.001 1.00 95.12 87 ASN A C 1
ATOM 660 O O . ASN A 1 87 ? 5.548 -9.324 -7.183 1.00 95.12 87 ASN A O 1
ATOM 664 N N . GLU A 1 88 ? 4.865 -10.649 -8.869 1.00 92.25 88 GLU A N 1
ATOM 665 C CA . GLU A 1 88 ? 6.077 -11.482 -8.944 1.00 92.25 88 GLU A CA 1
ATOM 666 C C . GLU A 1 88 ? 7.339 -10.680 -9.299 1.00 92.25 88 GLU A C 1
ATOM 668 O O . GLU A 1 88 ? 8.441 -11.030 -8.877 1.00 92.25 88 GLU A O 1
ATOM 673 N N . ASP A 1 89 ? 7.179 -9.561 -10.010 1.00 91.19 89 ASP A N 1
ATOM 674 C CA . ASP A 1 89 ? 8.266 -8.651 -10.392 1.00 91.19 89 ASP A CA 1
ATOM 675 C C . ASP A 1 89 ? 8.830 -7.821 -9.221 1.00 91.19 89 ASP A C 1
ATOM 677 O O . ASP A 1 89 ? 9.781 -7.057 -9.391 1.00 91.19 89 ASP A O 1
ATOM 681 N N . GLY A 1 90 ? 8.264 -7.975 -8.021 1.00 91.19 90 GLY A N 1
ATOM 682 C CA . GLY A 1 90 ? 8.660 -7.242 -6.821 1.00 91.19 90 GLY A CA 1
ATOM 683 C C . GLY A 1 90 ? 7.993 -5.873 -6.668 1.00 91.19 90 GLY A C 1
ATOM 684 O O . GLY A 1 90 ? 8.192 -5.236 -5.629 1.00 91.19 90 GLY A O 1
ATOM 685 N N . GLY A 1 91 ? 7.193 -5.444 -7.648 1.00 93.88 91 GLY A N 1
ATOM 686 C CA . GLY A 1 91 ? 6.347 -4.258 -7.585 1.00 93.88 91 GLY A CA 1
ATOM 687 C C . GLY A 1 91 ? 4.955 -4.538 -7.014 1.00 93.88 91 GLY A C 1
ATOM 688 O O . GLY A 1 91 ? 4.637 -5.648 -6.575 1.00 93.88 91 GLY A O 1
ATOM 689 N N . TYR A 1 92 ? 4.119 -3.499 -7.011 1.00 95.19 92 TYR A N 1
ATOM 690 C CA . TYR A 1 92 ? 2.730 -3.572 -6.556 1.00 95.19 92 TYR A CA 1
ATOM 691 C C . TYR A 1 92 ? 1.763 -3.081 -7.629 1.00 95.19 92 TYR A C 1
ATOM 693 O O . TYR A 1 92 ? 2.079 -2.157 -8.380 1.00 95.19 92 TYR A O 1
ATOM 701 N N . GLY A 1 93 ? 0.575 -3.679 -7.669 1.00 94.19 93 GLY A N 1
ATOM 702 C CA . GLY A 1 93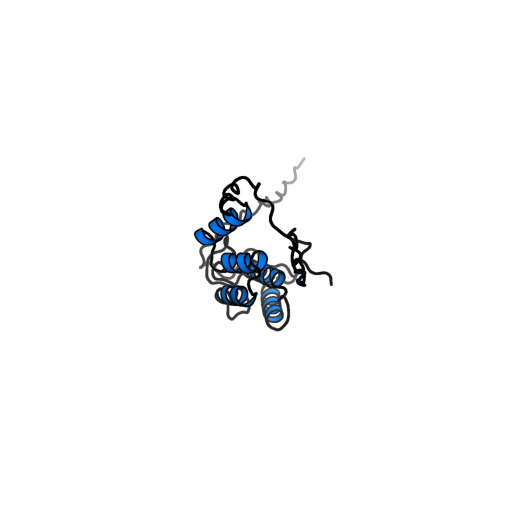 ? -0.464 -3.441 -8.664 1.00 94.19 93 GLY A CA 1
ATOM 703 C C . GLY A 1 93 ? -1.869 -3.462 -8.067 1.00 94.19 93 GLY A C 1
ATOM 704 O O . GLY A 1 93 ? -2.101 -2.991 -6.955 1.00 94.19 93 GLY A O 1
ATOM 705 N N . HIS A 1 94 ? -2.818 -4.000 -8.831 1.00 94.31 94 HIS A N 1
ATOM 706 C CA . HIS A 1 94 ? -4.198 -4.299 -8.416 1.00 94.31 94 HIS A CA 1
ATOM 707 C C . HIS A 1 94 ? -4.974 -3.122 -7.809 1.00 94.31 94 HIS A C 1
ATOM 709 O O . HIS A 1 94 ? -5.871 -3.301 -6.989 1.00 94.31 94 HIS A O 1
ATOM 715 N N . GLY A 1 95 ? -4.650 -1.899 -8.225 1.00 92.19 95 GLY A N 1
ATOM 716 C CA . GLY A 1 95 ? -5.316 -0.705 -7.718 1.00 92.19 95 GLY A CA 1
ATOM 717 C C . GLY A 1 95 ? -4.983 -0.353 -6.270 1.00 92.19 95 GLY A C 1
ATOM 718 O O . GLY A 1 95 ? -5.809 0.268 -5.600 1.00 92.19 95 GLY A O 1
ATOM 719 N N . LEU A 1 96 ? -3.792 -0.726 -5.785 1.00 95.25 96 LEU A N 1
ATOM 720 C CA . LEU A 1 96 ? -3.302 -0.337 -4.457 1.00 95.25 96 LEU A CA 1
ATOM 721 C C . LEU A 1 96 ? -3.366 1.185 -4.249 1.00 95.25 96 LEU A C 1
ATOM 723 O O . LEU A 1 96 ? -3.898 1.674 -3.251 1.00 95.25 96 LEU A O 1
ATOM 727 N N . GLU A 1 97 ? -2.899 1.915 -5.258 1.00 92.94 97 GLU A N 1
ATOM 728 C CA . GLU A 1 97 ? -3.094 3.358 -5.369 1.00 92.94 97 GLU A CA 1
ATOM 729 C C . GLU A 1 97 ? -4.482 3.590 -5.972 1.00 92.94 97 GLU A C 1
ATOM 731 O O . GLU A 1 97 ? -4.699 3.139 -7.098 1.00 92.94 97 GLU A O 1
ATOM 736 N N . PRO A 1 98 ? -5.430 4.217 -5.252 1.00 87.62 98 PRO A N 1
ATOM 737 C CA . PRO A 1 98 ? -6.827 4.313 -5.676 1.00 87.62 98 PRO A CA 1
ATOM 738 C C . PRO A 1 98 ? -7.026 5.022 -7.020 1.00 87.62 98 PRO A C 1
ATOM 740 O O . PRO A 1 98 ? -7.946 4.649 -7.752 1.00 87.62 98 PRO A O 1
ATOM 743 N N . ASP A 1 99 ? -6.152 5.971 -7.358 1.00 86.62 99 ASP A N 1
ATOM 744 C CA . ASP A 1 99 ? -6.196 6.726 -8.618 1.00 86.62 99 ASP A CA 1
ATOM 745 C C . ASP A 1 99 ? -5.775 5.888 -9.830 1.00 86.62 99 ASP A C 1
ATOM 747 O O . ASP A 1 99 ? -6.054 6.231 -10.981 1.00 86.62 99 ASP A O 1
ATOM 751 N N . LEU A 1 100 ? -5.112 4.759 -9.586 1.00 85.62 100 LEU A N 1
ATOM 752 C CA . LEU A 1 100 ? -4.641 3.856 -10.619 1.00 85.62 100 LEU A CA 1
ATOM 753 C C . LEU A 1 100 ? -5.438 2.556 -10.574 1.00 85.62 100 LEU A C 1
ATOM 755 O O . LEU A 1 100 ? -5.642 1.949 -9.528 1.00 85.62 100 LEU A O 1
ATOM 759 N N . ARG A 1 101 ? -5.875 2.082 -11.739 1.00 85.75 101 ARG A N 1
ATOM 760 C CA . ARG A 1 101 ? -6.557 0.790 -11.875 1.00 85.75 101 ARG A CA 1
ATOM 761 C C . ARG A 1 101 ? -5.712 -0.196 -12.671 1.00 85.75 101 ARG A C 1
ATOM 763 O O . ARG A 1 101 ? -4.838 0.171 -13.462 1.00 85.75 101 ARG A O 1
ATOM 770 N N . GLY A 1 102 ? -5.995 -1.474 -12.460 1.00 86.56 102 GLY A N 1
ATOM 771 C CA . GLY A 1 102 ? -5.383 -2.580 -13.186 1.00 86.56 102 GLY A CA 1
ATOM 772 C C . GLY A 1 102 ? -4.333 -3.349 -12.380 1.00 86.56 102 GLY A C 1
ATOM 773 O O . GLY A 1 102 ? -3.852 -2.867 -11.356 1.00 86.56 102 GLY A O 1
ATOM 774 N N . PRO A 1 103 ? -3.990 -4.561 -12.842 1.00 91.00 103 PRO A N 1
ATOM 775 C CA . PRO A 1 103 ? -3.150 -5.506 -12.104 1.00 91.00 103 PRO A CA 1
ATOM 776 C C . PRO A 1 103 ? -1.651 -5.185 -12.184 1.00 91.00 103 PRO A C 1
ATOM 778 O O . PRO A 1 103 ? -0.857 -5.707 -11.416 1.00 91.00 103 PRO A O 1
ATOM 781 N N . VAL A 1 104 ? -1.248 -4.325 -13.116 1.00 90.75 104 VAL A N 1
ATOM 782 C CA . VAL A 1 104 ? 0.156 -4.115 -13.480 1.00 90.75 104 VAL A CA 1
ATOM 783 C C . VAL A 1 104 ? 0.925 -3.365 -12.395 1.00 90.75 104 VAL A C 1
ATOM 785 O O . VAL A 1 104 ? 0.437 -2.364 -11.864 1.00 90.75 104 VAL A O 1
ATOM 788 N N . SER A 1 105 ? 2.167 -3.796 -12.155 1.00 92.56 105 SER A N 1
ATOM 789 C CA . SER A 1 105 ? 3.107 -3.087 -11.291 1.00 92.56 105 SER A CA 1
ATOM 790 C C . SER A 1 105 ? 3.408 -1.681 -11.794 1.00 92.56 105 SER A C 1
ATOM 792 O O . SER A 1 105 ? 3.838 -1.507 -12.938 1.00 92.56 105 SER A O 1
ATOM 794 N N . ARG A 1 106 ? 3.220 -0.670 -10.938 1.00 90.19 106 ARG A N 1
ATOM 795 C CA . ARG A 1 106 ? 3.543 0.730 -11.264 1.00 90.19 106 ARG A CA 1
ATOM 796 C C . ARG A 1 106 ? 4.329 1.397 -10.138 1.00 90.19 106 ARG A C 1
ATOM 798 O O . ARG A 1 106 ? 4.020 1.139 -8.974 1.00 90.19 106 ARG A O 1
ATOM 805 N N . PRO A 1 107 ? 5.255 2.327 -10.447 1.00 92.06 107 PRO A N 1
ATOM 806 C CA . PRO A 1 107 ? 6.010 3.052 -9.427 1.00 92.06 107 PRO A CA 1
ATOM 807 C C . PRO A 1 107 ? 5.130 3.686 -8.347 1.00 92.06 107 PRO A C 1
ATOM 809 O O . PRO A 1 107 ? 5.468 3.606 -7.173 1.00 92.06 107 PRO A O 1
ATOM 812 N N . LEU A 1 108 ? 3.973 4.243 -8.717 1.00 90.88 108 LEU A N 1
ATOM 813 C CA . LEU A 1 108 ? 3.070 4.888 -7.762 1.00 90.88 108 LEU A CA 1
ATOM 814 C C . LEU A 1 108 ? 2.387 3.884 -6.813 1.00 90.88 108 LEU A C 1
ATOM 816 O O . LEU A 1 108 ? 2.315 4.132 -5.614 1.00 90.88 108 LEU A O 1
ATOM 820 N N . HIS A 1 109 ? 1.978 2.708 -7.307 1.00 93.88 109 HIS A N 1
ATOM 821 C CA . HIS A 1 109 ? 1.524 1.612 -6.443 1.00 93.88 109 HIS A CA 1
ATOM 822 C C . HIS A 1 109 ? 2.633 1.174 -5.480 1.00 93.88 109 HIS A C 1
ATOM 824 O O . HIS A 1 109 ? 2.404 1.018 -4.282 1.00 93.88 109 HIS A O 1
ATOM 830 N N . THR A 1 110 ? 3.855 1.017 -5.987 1.00 94.31 110 THR A N 1
ATOM 831 C CA . THR A 1 110 ? 5.006 0.618 -5.174 1.00 94.31 110 THR A CA 1
ATOM 832 C C . THR A 1 110 ? 5.374 1.679 -4.130 1.00 94.31 110 THR A C 1
ATOM 834 O O . THR A 1 110 ? 5.683 1.332 -2.991 1.00 94.31 110 THR A O 1
ATOM 837 N N . ALA A 1 111 ? 5.270 2.967 -4.462 1.00 92.31 111 ALA A N 1
ATOM 838 C CA . ALA A 1 111 ? 5.449 4.063 -3.513 1.00 92.31 111 ALA A CA 1
ATOM 839 C C . ALA A 1 111 ? 4.380 4.033 -2.408 1.00 92.31 111 ALA A C 1
ATOM 841 O O . ALA A 1 111 ? 4.709 4.178 -1.228 1.00 92.31 111 ALA A O 1
ATOM 842 N N . ARG A 1 112 ? 3.116 3.756 -2.761 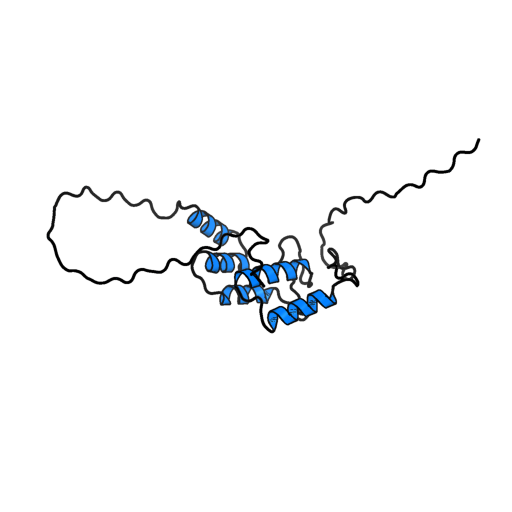1.00 94.69 112 ARG A N 1
ATOM 843 C CA . ARG A 1 112 ? 2.043 3.566 -1.777 1.00 94.69 112 ARG A CA 1
ATOM 844 C C . ARG A 1 112 ? 2.336 2.398 -0.834 1.00 94.69 112 ARG A C 1
ATOM 846 O O . ARG A 1 112 ? 2.159 2.545 0.373 1.00 94.69 112 ARG A O 1
ATOM 853 N N . ALA A 1 113 ? 2.833 1.276 -1.356 1.00 95.25 113 ALA A N 1
ATOM 854 C CA . ALA A 1 113 ? 3.232 0.129 -0.541 1.00 95.25 113 ALA A CA 1
ATOM 855 C C . ALA A 1 113 ? 4.377 0.461 0.427 1.00 95.25 113 ALA A C 1
ATOM 857 O O . ALA A 1 113 ? 4.326 0.065 1.588 1.00 95.25 113 ALA A O 1
ATOM 858 N N . LEU A 1 114 ? 5.385 1.218 -0.023 1.00 94.00 114 LEU A N 1
ATOM 859 C CA . LEU A 1 114 ? 6.473 1.682 0.844 1.00 94.00 114 LEU A CA 1
ATOM 860 C C . LEU A 1 114 ? 5.960 2.563 1.983 1.00 94.00 114 LEU A C 1
ATOM 862 O O . LEU A 1 114 ? 6.367 2.365 3.122 1.00 94.00 114 LEU A O 1
ATOM 866 N N . GLY A 1 115 ? 5.031 3.482 1.706 1.00 93.19 115 GLY A N 1
ATOM 867 C CA . GLY A 1 115 ? 4.416 4.304 2.751 1.00 93.19 115 GLY A CA 1
ATOM 868 C C . GLY A 1 115 ? 3.668 3.474 3.799 1.00 93.19 115 GLY A C 1
ATOM 869 O O . GLY A 1 115 ? 3.736 3.771 4.989 1.00 93.19 115 GLY A O 1
ATOM 870 N N . VAL A 1 116 ? 2.998 2.397 3.375 1.00 95.44 116 VAL A N 1
ATOM 871 C CA . VAL A 1 116 ? 2.358 1.443 4.295 1.00 95.44 116 VAL A CA 1
ATOM 872 C C . VAL A 1 116 ? 3.400 0.719 5.146 1.00 95.44 116 VAL A C 1
ATOM 874 O O . VAL A 1 116 ? 3.259 0.679 6.362 1.00 95.44 116 VAL A O 1
ATOM 877 N N . LEU A 1 117 ? 4.457 0.178 4.539 1.00 93.56 117 LEU A N 1
ATOM 878 C CA . LEU A 1 117 ? 5.511 -0.537 5.269 1.00 93.56 117 LEU A CA 1
ATOM 879 C C . LEU A 1 117 ? 6.262 0.372 6.254 1.00 93.56 117 LEU A C 1
ATOM 881 O O . LEU A 1 117 ? 6.606 -0.076 7.348 1.00 93.56 117 LEU A O 1
ATOM 885 N N . ASP A 1 118 ? 6.466 1.644 5.902 1.00 92.25 118 ASP A N 1
ATOM 886 C CA . ASP A 1 118 ? 7.095 2.638 6.778 1.00 92.25 118 ASP A CA 1
ATOM 887 C C . ASP A 1 118 ? 6.222 2.913 8.005 1.00 92.25 118 ASP A C 1
ATOM 889 O O . ASP A 1 118 ? 6.718 2.895 9.131 1.00 92.25 118 ASP A O 1
ATOM 893 N N . ALA A 1 119 ? 4.905 3.052 7.808 1.00 91.38 119 ALA A N 1
ATOM 894 C CA . ALA A 1 119 ? 3.951 3.220 8.903 1.00 91.38 119 ALA A CA 1
ATOM 895 C C . ALA A 1 119 ? 3.943 2.023 9.873 1.00 91.38 119 ALA A C 1
ATOM 897 O O . ALA A 1 119 ? 3.745 2.209 11.070 1.00 91.38 119 ALA A O 1
ATOM 898 N N . LEU A 1 120 ? 4.210 0.810 9.374 1.00 93.00 120 LEU A N 1
ATOM 899 C CA . LEU A 1 120 ? 4.339 -0.402 10.194 1.00 93.00 120 LEU A CA 1
ATOM 900 C C . LEU A 1 120 ? 5.716 -0.547 10.862 1.00 93.00 120 LEU A C 1
ATOM 902 O O . LEU A 1 120 ? 5.905 -1.454 11.673 1.00 93.00 120 LEU A O 1
ATOM 906 N N . GLY A 1 121 ? 6.697 0.284 10.494 1.00 90.38 121 GLY A N 1
ATOM 907 C CA . GLY A 1 121 ? 8.094 0.100 10.890 1.00 90.38 121 GLY A CA 1
ATOM 908 C C . GLY A 1 121 ? 8.732 -1.163 10.299 1.00 90.38 121 GLY A C 1
ATOM 909 O O . GLY A 1 121 ? 9.651 -1.708 10.900 1.00 90.38 121 GLY A O 1
ATOM 910 N N . ARG A 1 122 ? 8.241 -1.639 9.145 1.00 88.44 122 ARG A N 1
ATOM 911 C CA . ARG A 1 122 ? 8.699 -2.858 8.441 1.00 88.44 122 ARG A CA 1
ATOM 912 C C . ARG A 1 122 ? 9.354 -2.549 7.091 1.00 88.44 122 ARG A C 1
ATOM 914 O O . ARG A 1 122 ? 9.291 -3.331 6.142 1.00 88.44 122 ARG A O 1
ATOM 921 N N . CYS A 1 123 ? 9.981 -1.380 6.992 1.00 83.38 123 CYS A N 1
ATOM 922 C CA . CYS A 1 123 ? 10.755 -0.943 5.829 1.00 83.38 123 CYS A CA 1
ATOM 923 C C . CYS A 1 123 ? 12.179 -1.529 5.822 1.00 83.38 123 CYS A C 1
ATOM 925 O O . CYS A 1 123 ? 13.153 -0.808 5.613 1.00 83.38 123 CYS A O 1
ATOM 927 N N . ASP A 1 124 ? 12.321 -2.834 6.054 1.00 82.69 124 ASP A N 1
ATOM 928 C CA . ASP A 1 124 ? 13.619 -3.502 6.103 1.00 82.69 124 ASP A CA 1
ATOM 929 C C . ASP A 1 124 ? 13.617 -4.903 5.455 1.00 82.69 124 ASP A C 1
ATOM 931 O O . ASP A 1 124 ? 12.620 -5.412 4.923 1.00 82.69 124 ASP A O 1
ATOM 935 N N . GLY A 1 125 ? 14.816 -5.486 5.392 1.00 86.06 125 GLY A N 1
ATOM 936 C CA . GLY A 1 125 ? 15.061 -6.849 4.936 1.00 86.06 125 GLY A CA 1
ATOM 937 C C . GLY A 1 125 ? 14.7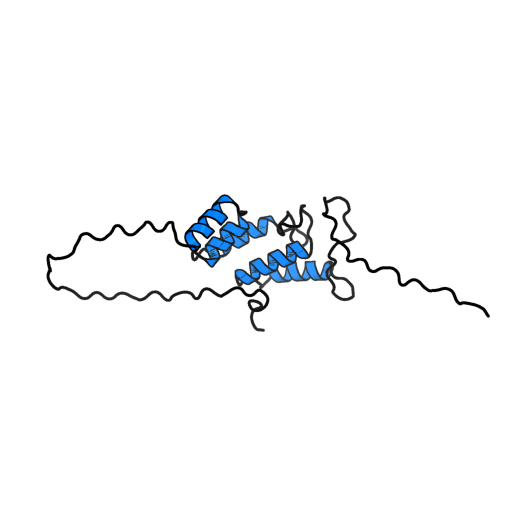08 -7.131 3.472 1.00 86.06 125 GLY A C 1
ATOM 938 O O . GLY A 1 125 ? 14.663 -6.257 2.603 1.00 86.06 125 GLY A O 1
ATOM 939 N N . ARG A 1 126 ? 14.425 -8.411 3.192 1.00 86.94 126 ARG A N 1
ATOM 940 C CA . ARG A 1 126 ? 14.218 -8.922 1.823 1.00 86.94 126 ARG A CA 1
ATOM 941 C C . ARG A 1 126 ? 13.055 -8.252 1.090 1.00 86.94 126 ARG A C 1
ATOM 943 O O . ARG A 1 126 ? 13.009 -8.264 -0.139 1.00 86.94 126 ARG A O 1
ATOM 950 N N . ARG A 1 127 ? 12.060 -7.741 1.822 1.00 85.81 127 ARG A N 1
ATOM 951 C CA . ARG A 1 127 ? 10.891 -7.082 1.226 1.00 85.81 127 ARG A CA 1
ATOM 952 C C . ARG A 1 127 ? 11.284 -5.716 0.670 1.00 85.81 127 ARG A C 1
ATOM 954 O O . ARG A 1 127 ? 10.965 -5.464 -0.491 1.00 85.81 127 ARG A O 1
ATOM 961 N N . ALA A 1 128 ? 12.007 -4.909 1.445 1.00 87.00 128 ALA A N 1
ATOM 962 C CA . ALA A 1 128 ? 12.547 -3.631 0.990 1.00 87.00 128 ALA A CA 1
ATOM 963 C C . ALA A 1 128 ? 13.517 -3.820 -0.189 1.00 87.00 128 ALA A C 1
ATOM 965 O O . ALA A 1 128 ? 13.385 -3.141 -1.202 1.00 87.00 128 ALA A O 1
ATOM 966 N N . GLU A 1 129 ? 14.403 -4.819 -0.129 1.00 90.69 129 GLU A N 1
ATOM 967 C CA . GLU A 1 129 ? 15.327 -5.137 -1.231 1.00 90.69 129 GLU A CA 1
ATOM 968 C C . GLU A 1 129 ? 14.611 -5.436 -2.555 1.00 90.69 129 GLU A C 1
ATOM 970 O O . GLU A 1 129 ? 15.024 -4.947 -3.607 1.00 90.69 129 GLU A O 1
ATOM 975 N N . ARG A 1 130 ? 13.530 -6.230 -2.524 1.00 91.56 130 ARG A N 1
ATOM 976 C CA . ARG A 1 130 ? 12.735 -6.531 -3.727 1.00 91.56 130 ARG A CA 1
ATOM 977 C C . ARG A 1 130 ? 12.090 -5.279 -4.307 1.00 91.56 130 ARG A C 1
ATOM 979 O O . ARG A 1 130 ? 12.101 -5.105 -5.521 1.00 91.56 130 ARG A O 1
ATOM 986 N N . VAL A 1 131 ? 11.568 -4.411 -3.443 1.00 92.00 131 VAL A N 1
ATOM 987 C CA . VAL A 1 131 ? 10.969 -3.145 -3.867 1.00 92.00 131 VAL A CA 1
ATOM 988 C C . VAL A 1 131 ? 12.015 -2.226 -4.489 1.00 92.00 131 VAL A C 1
ATOM 990 O O . VAL A 1 131 ? 11.791 -1.710 -5.580 1.00 92.00 131 VAL A O 1
ATOM 993 N N . CYS A 1 132 ? 13.171 -2.065 -3.845 1.00 91.56 132 CYS A N 1
ATOM 994 C CA . CYS A 1 132 ? 14.268 -1.267 -4.386 1.00 91.56 132 CYS A CA 1
ATOM 995 C C . CYS A 1 132 ? 14.732 -1.814 -5.738 1.00 91.56 132 CYS A C 1
ATOM 997 O O . CYS A 1 132 ? 14.872 -1.045 -6.681 1.00 91.56 132 CYS A O 1
ATOM 999 N N . ARG A 1 133 ? 14.878 -3.139 -5.871 1.00 93.75 133 ARG A N 1
ATOM 1000 C CA . ARG A 1 133 ? 15.226 -3.782 -7.146 1.00 93.75 133 ARG A CA 1
ATOM 1001 C C . ARG A 1 133 ? 14.208 -3.478 -8.242 1.00 93.75 133 ARG A C 1
ATOM 1003 O O . ARG A 1 133 ? 14.610 -3.127 -9.348 1.00 93.75 133 ARG A O 1
ATOM 1010 N N . TYR A 1 134 ? 12.914 -3.589 -7.936 1.00 93.88 134 TYR A N 1
ATOM 1011 C CA . TYR A 1 134 ? 11.854 -3.222 -8.873 1.00 93.88 134 TYR A CA 1
ATOM 1012 C C . TYR A 1 134 ? 11.977 -1.750 -9.282 1.00 93.88 134 TYR A C 1
ATOM 1014 O O . TYR A 1 134 ? 12.040 -1.463 -10.475 1.00 93.88 134 TYR A O 1
ATOM 1022 N N . LEU A 1 135 ? 12.078 -0.829 -8.317 1.00 92.50 135 LEU A N 1
ATOM 1023 C CA . LEU A 1 135 ? 12.180 0.606 -8.588 1.00 92.50 135 LEU A CA 1
ATOM 1024 C C . LEU A 1 135 ? 13.400 0.936 -9.453 1.00 92.50 135 LEU A C 1
ATOM 1026 O O . LEU A 1 135 ? 13.243 1.607 -10.466 1.00 92.50 135 LEU A O 1
ATOM 1030 N N . THR A 1 136 ? 14.573 0.385 -9.134 1.00 92.25 136 THR A N 1
ATOM 1031 C CA . THR A 1 136 ? 15.783 0.539 -9.954 1.00 92.25 136 THR A CA 1
ATOM 1032 C C . THR A 1 136 ? 15.582 0.023 -11.378 1.00 92.25 136 THR A C 1
ATOM 1034 O O . THR A 1 136 ? 16.049 0.653 -12.320 1.00 92.25 136 THR A O 1
ATOM 1037 N N . SER A 1 137 ? 14.864 -1.091 -11.561 1.00 91.88 137 SER A N 1
ATOM 1038 C CA . SER A 1 137 ? 14.623 -1.663 -12.894 1.00 91.88 137 SER A CA 1
ATOM 1039 C C . SER A 1 137 ? 13.705 -0.817 -13.783 1.00 91.88 137 SER A C 1
ATOM 1041 O O . SER A 1 137 ? 13.764 -0.937 -15.005 1.00 91.88 137 SER A O 1
ATOM 1043 N N . VAL A 1 138 ? 12.860 0.028 -13.183 1.00 90.81 138 VAL A N 1
ATOM 1044 C CA . VAL A 1 138 ? 11.914 0.898 -13.902 1.00 90.81 138 VAL A CA 1
ATOM 1045 C C . VAL A 1 138 ? 12.331 2.372 -13.897 1.00 90.81 138 VAL A C 1
ATOM 1047 O O . VAL A 1 138 ? 11.630 3.201 -14.480 1.00 90.81 138 VAL A O 1
ATOM 1050 N N . SER A 1 139 ? 13.450 2.709 -13.253 1.00 90.62 139 SER A N 1
ATOM 1051 C CA . SER A 1 139 ? 14.035 4.049 -13.271 1.00 90.62 139 SER A CA 1
ATOM 1052 C C . SER A 1 139 ? 14.666 4.371 -14.629 1.00 90.62 139 SER A C 1
ATOM 1054 O O . SER A 1 139 ? 15.222 3.504 -15.303 1.00 90.62 139 SER A O 1
ATOM 1056 N N . THR A 1 140 ? 14.607 5.641 -15.030 1.00 89.00 140 THR A N 1
ATOM 1057 C CA . THR A 1 140 ? 15.372 6.157 -16.172 1.00 89.00 140 THR A CA 1
ATOM 1058 C C . THR A 1 140 ? 16.868 6.205 -15.849 1.00 89.00 140 THR A C 1
ATOM 1060 O O . THR A 1 140 ? 17.266 6.059 -14.693 1.00 89.00 140 THR A O 1
ATOM 1063 N N . ALA A 1 141 ? 17.707 6.453 -16.861 1.00 86.00 141 ALA A N 1
ATOM 1064 C CA . ALA A 1 141 ? 19.150 6.638 -16.671 1.00 86.00 141 ALA A CA 1
ATOM 1065 C C . ALA A 1 141 ? 19.476 7.753 -15.656 1.00 86.00 141 ALA A C 1
ATOM 1067 O O . ALA A 1 141 ? 20.426 7.629 -14.891 1.00 86.00 141 ALA A O 1
ATOM 1068 N N . ASP A 1 142 ? 18.628 8.783 -15.591 1.00 86.75 142 ASP A N 1
ATOM 1069 C CA . ASP A 1 142 ? 18.743 9.896 -14.641 1.00 86.75 142 ASP A CA 1
ATOM 1070 C C . ASP A 1 142 ? 18.128 9.584 -13.260 1.00 86.75 142 ASP A C 1
ATOM 1072 O O . ASP A 1 142 ? 18.038 10.453 -12.396 1.00 86.75 142 ASP A O 1
ATOM 1076 N N . GLY A 1 143 ? 17.653 8.353 -13.046 1.00 85.75 143 GLY A N 1
ATOM 1077 C CA . GLY A 1 143 ? 17.042 7.901 -11.795 1.00 85.75 143 GLY A CA 1
ATOM 1078 C C . GLY A 1 143 ? 15.562 8.258 -11.626 1.00 85.75 143 GLY A C 1
ATOM 1079 O O . GLY A 1 143 ? 14.977 7.943 -10.589 1.00 85.75 143 GLY A O 1
ATOM 1080 N N . ALA A 1 144 ? 14.922 8.878 -12.620 1.00 85.81 144 ALA A N 1
ATOM 1081 C CA . ALA A 1 144 ? 13.517 9.265 -12.527 1.00 85.81 144 ALA A CA 1
ATOM 1082 C C . ALA A 1 144 ? 12.584 8.052 -12.648 1.00 85.81 144 ALA A C 1
ATOM 1084 O O . ALA A 1 144 ? 12.833 7.130 -13.420 1.00 85.81 144 ALA A O 1
ATOM 1085 N N . LEU A 1 145 ? 11.466 8.069 -11.920 1.00 85.06 145 LEU A N 1
ATOM 1086 C CA . LEU A 1 145 ? 10.404 7.074 -12.068 1.00 85.06 145 LEU A CA 1
ATOM 1087 C C . LEU A 1 145 ? 9.346 7.610 -13.047 1.00 85.06 145 LEU A C 1
ATOM 1089 O O . LEU A 1 145 ? 8.734 8.643 -12.767 1.00 85.06 145 LEU A O 1
ATOM 1093 N N . PRO A 1 146 ? 9.107 6.949 -14.192 1.00 75.31 146 PRO A N 1
ATOM 1094 C CA . PRO A 1 146 ? 8.165 7.446 -15.185 1.00 75.31 146 PRO A CA 1
ATOM 1095 C C . PRO A 1 146 ? 6.725 7.399 -14.655 1.00 75.31 146 PRO A C 1
ATOM 1097 O O . PRO A 1 146 ? 6.235 6.348 -14.242 1.00 75.31 146 PRO A O 1
ATOM 1100 N N . ALA A 1 147 ? 6.024 8.537 -14.723 1.00 64.56 147 ALA A N 1
ATOM 1101 C CA . ALA A 1 147 ? 4.614 8.648 -14.329 1.00 64.56 147 ALA A CA 1
ATOM 1102 C C . ALA A 1 147 ? 3.689 7.787 -15.210 1.00 64.56 147 ALA A C 1
ATOM 1104 O O . ALA A 1 147 ? 2.701 7.229 -14.739 1.00 64.56 147 ALA A O 1
ATOM 1105 N N . VAL A 1 148 ? 4.046 7.640 -16.489 1.00 61.66 148 VAL A N 1
ATOM 1106 C CA . VAL A 1 148 ? 3.400 6.736 -17.442 1.00 61.66 148 VAL A CA 1
ATOM 1107 C C . VAL A 1 148 ? 4.490 5.860 -18.036 1.00 61.66 148 VAL A C 1
ATOM 1109 O O . VAL A 1 148 ? 5.344 6.334 -18.782 1.00 61.66 148 VAL A O 1
ATOM 1112 N N . HIS A 1 149 ? 4.490 4.573 -17.697 1.00 57.53 149 HIS A N 1
ATOM 1113 C CA . HIS A 1 149 ? 5.442 3.649 -18.296 1.00 57.53 149 HIS A CA 1
ATOM 1114 C C . HIS A 1 149 ? 5.009 3.359 -19.746 1.00 57.53 149 HIS A C 1
ATOM 1116 O O . HIS A 1 149 ? 3.900 2.860 -19.953 1.00 57.53 149 HIS A O 1
ATOM 1122 N N . PRO A 1 150 ? 5.865 3.574 -20.765 1.00 51.69 150 PRO A N 1
ATOM 1123 C CA . PRO A 1 150 ? 5.479 3.451 -22.179 1.00 51.69 150 PRO A CA 1
ATOM 1124 C C . PRO A 1 150 ? 5.119 2.027 -22.640 1.00 51.69 150 PRO A C 1
ATOM 1126 O O . PRO A 1 150 ? 4.772 1.820 -23.798 1.00 51.69 150 PRO A O 1
ATOM 1129 N N . ARG A 1 151 ? 5.206 1.015 -21.767 1.00 45.94 151 ARG A N 1
ATOM 1130 C CA . ARG A 1 151 ? 5.138 -0.397 -22.165 1.00 45.94 151 ARG A CA 1
ATOM 1131 C C . ARG A 1 151 ? 3.726 -0.972 -22.298 1.00 45.94 151 ARG A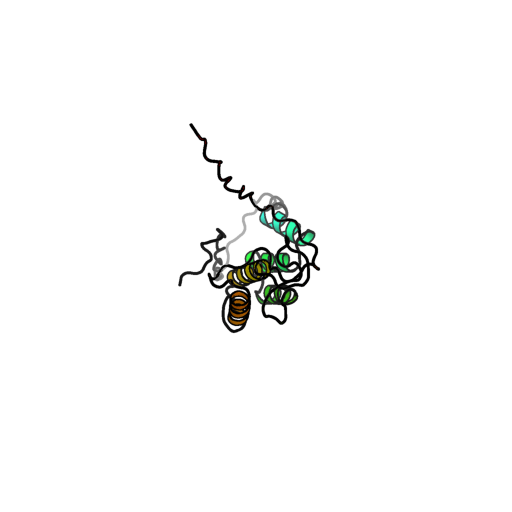 C 1
ATOM 1133 O O . ARG A 1 151 ? 3.639 -2.100 -22.767 1.00 45.94 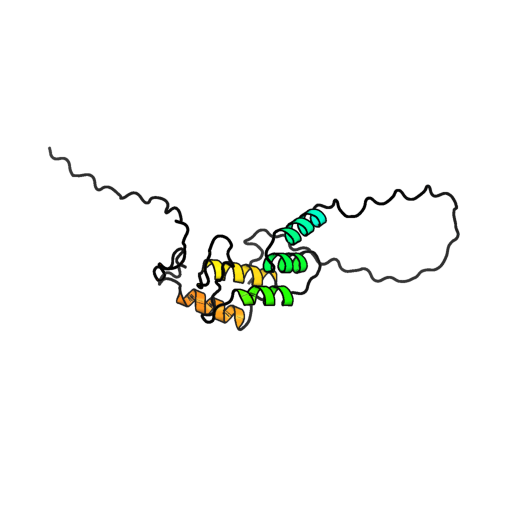151 ARG A O 1
ATOM 1140 N N . ARG A 1 152 ? 2.640 -0.321 -21.856 1.00 53.97 152 ARG A N 1
ATOM 1141 C CA . ARG A 1 152 ? 1.356 -1.043 -21.684 1.00 53.97 152 ARG A CA 1
ATOM 1142 C C . ARG A 1 152 ? 0.127 -0.185 -21.994 1.00 53.97 152 ARG A C 1
ATOM 1144 O O . ARG A 1 152 ? -0.387 0.507 -21.123 1.00 53.97 152 ARG A O 1
ATOM 1151 N N . ARG A 1 153 ? -0.333 -0.274 -23.247 1.00 47.38 153 ARG A N 1
ATOM 1152 C CA . ARG A 1 153 ? -1.552 0.364 -23.784 1.00 47.38 153 ARG A CA 1
ATOM 1153 C C . ARG A 1 153 ? -2.860 -0.292 -23.308 1.00 47.38 153 ARG A C 1
ATOM 1155 O O . ARG A 1 153 ? -3.920 0.280 -23.518 1.00 47.38 153 ARG A O 1
ATOM 1162 N N . ASP A 1 154 ? -2.787 -1.438 -22.630 1.00 53.31 154 ASP A N 1
ATOM 1163 C CA . ASP A 1 154 ? -3.951 -2.323 -22.441 1.00 53.31 154 ASP A CA 1
ATOM 1164 C C . ASP A 1 154 ? -4.656 -2.165 -21.084 1.00 53.31 154 ASP A C 1
ATOM 1166 O O . ASP A 1 154 ? -5.569 -2.918 -20.757 1.00 53.31 154 ASP A O 1
ATOM 1170 N N . CYS A 1 155 ? -4.233 -1.205 -20.257 1.00 46.03 155 CYS A N 1
ATOM 1171 C CA . CYS A 1 155 ? -4.925 -0.880 -19.011 1.00 46.03 155 CYS A CA 1
ATOM 1172 C C . CYS A 1 155 ? -5.645 0.464 -19.147 1.00 46.03 155 CYS A C 1
ATOM 1174 O O . CYS A 1 155 ? -5.005 1.437 -19.565 1.00 46.03 155 CYS A O 1
ATOM 1176 N N . PRO A 1 156 ? -6.928 0.559 -18.741 1.00 53.50 156 PRO A N 1
ATOM 1177 C CA . PRO A 1 156 ? -7.647 1.824 -18.760 1.00 53.50 156 PRO A CA 1
ATOM 1178 C C . PRO A 1 156 ? -6.866 2.840 -17.924 1.00 53.50 156 PRO A C 1
ATOM 1180 O O . PRO A 1 156 ? -6.601 2.628 -16.740 1.00 53.50 156 PRO A O 1
ATOM 1183 N N . THR A 1 157 ? -6.428 3.907 -18.583 1.00 56.06 157 THR A N 1
ATOM 1184 C CA . THR A 1 157 ? -5.599 4.959 -17.999 1.00 56.06 157 THR A CA 1
ATOM 1185 C C . THR A 1 157 ? -6.402 6.246 -18.044 1.00 56.06 157 THR A C 1
ATOM 1187 O O . THR A 1 157 ? -6.975 6.583 -19.078 1.00 56.06 157 THR A O 1
ATOM 1190 N N . VAL A 1 158 ? -6.459 6.963 -16.925 1.00 48.50 158 VAL A N 1
ATOM 1191 C CA . VAL A 1 158 ? -6.964 8.336 -16.919 1.00 48.50 158 VAL A CA 1
ATOM 1192 C C . VAL A 1 158 ? -5.897 9.238 -17.534 1.00 48.50 158 VAL A C 1
ATOM 1194 O O . VAL A 1 158 ? -4.714 9.109 -17.215 1.00 48.50 158 VAL A O 1
ATOM 1197 N N . ALA A 1 159 ? -6.286 10.128 -18.444 1.00 45.62 159 ALA A N 1
ATOM 1198 C CA . ALA A 1 159 ? -5.349 11.076 -19.027 1.00 45.62 159 ALA A CA 1
ATOM 1199 C C . ALA A 1 159 ? -4.826 12.011 -17.925 1.00 45.62 159 ALA A C 1
ATOM 1201 O O . ALA A 1 159 ? -5.549 12.878 -17.435 1.00 45.62 159 ALA A O 1
ATOM 1202 N N . LEU A 1 160 ? -3.564 11.834 -17.530 1.00 48.47 160 LEU A N 1
ATOM 1203 C CA . LEU A 1 160 ? -2.862 12.825 -16.724 1.00 48.47 160 LEU A CA 1
ATOM 1204 C C . LEU A 1 160 ? -2.747 14.091 -17.565 1.00 48.47 160 LEU A C 1
ATOM 1206 O O . LEU A 1 160 ? -2.215 14.059 -18.675 1.00 48.47 160 LEU A O 1
ATOM 1210 N N . ARG A 1 161 ? -3.264 15.204 -17.039 1.00 34.75 161 ARG A N 1
ATOM 1211 C CA . ARG A 1 161 ? -3.125 16.517 -17.663 1.00 34.75 161 ARG A CA 1
ATOM 1212 C C . ARG A 1 161 ? -1.638 16.844 -17.743 1.00 34.75 161 ARG A C 1
ATOM 1214 O O . ARG A 1 161 ? -1.042 17.313 -16.778 1.00 34.75 161 ARG A O 1
ATOM 1221 N N . THR A 1 162 ? -1.042 16.600 -18.902 1.00 42.97 162 THR A N 1
ATOM 1222 C CA . THR A 1 162 ? 0.263 17.145 -19.251 1.00 42.97 162 THR A CA 1
ATOM 1223 C C . THR A 1 162 ? 0.110 18.658 -19.239 1.00 42.97 162 THR A C 1
ATOM 1225 O O . THR A 1 162 ? -0.620 19.216 -20.060 1.00 42.97 162 THR A O 1
ATOM 1228 N N . GLY A 1 163 ? 0.730 19.326 -18.263 1.00 41.62 163 GLY A N 1
ATOM 1229 C CA . GLY A 1 163 ? 0.888 20.775 -18.306 1.00 41.62 163 GLY A CA 1
ATOM 1230 C C . GLY A 1 163 ? 1.536 21.122 -19.640 1.00 41.62 163 GLY A C 1
ATOM 1231 O O . GLY A 1 163 ? 2.599 20.594 -19.958 1.00 41.62 163 GLY A O 1
ATOM 1232 N N . GLY A 1 164 ? 0.838 21.911 -20.455 1.00 38.34 164 GLY A N 1
ATOM 1233 C CA . GLY A 1 164 ? 1.272 22.254 -21.800 1.00 38.34 164 GLY A CA 1
ATOM 1234 C C . GLY A 1 164 ? 2.607 22.984 -21.761 1.00 38.34 164 GLY A C 1
ATOM 1235 O O . GLY A 1 164 ? 2.650 24.183 -21.509 1.00 38.34 164 GLY A O 1
ATOM 1236 N N . GLY A 1 165 ? 3.690 22.264 -22.045 1.00 42.78 165 GLY A N 1
ATOM 1237 C CA . GLY A 1 165 ? 4.876 22.864 -22.633 1.00 42.78 165 GLY A CA 1
ATOM 1238 C C . GLY A 1 165 ? 4.496 23.271 -24.048 1.00 42.78 165 GLY A C 1
ATOM 1239 O O . GLY A 1 165 ? 4.510 22.442 -24.955 1.00 42.78 165 GLY A O 1
ATOM 1240 N N . GLY A 1 166 ? 4.052 24.516 -24.214 1.00 39.28 166 GLY A N 1
ATOM 1241 C CA . GLY A 1 166 ? 3.847 25.086 -25.539 1.00 39.28 166 GLY A CA 1
ATOM 1242 C C . GLY A 1 166 ? 5.162 25.044 -26.327 1.00 39.28 166 GLY A C 1
ATOM 1243 O O . GLY A 1 166 ? 6.231 25.197 -25.729 1.00 39.28 166 GLY A O 1
ATOM 1244 N N . PRO A 1 167 ? 5.123 24.824 -27.650 1.00 41.69 167 PRO A N 1
ATOM 1245 C CA . PRO A 1 167 ? 6.326 24.895 -28.461 1.00 41.69 167 PRO A CA 1
ATOM 1246 C C . PRO A 1 167 ? 6.892 26.317 -28.392 1.00 41.69 167 PRO A C 1
ATOM 1248 O O . PRO A 1 167 ? 6.176 27.294 -28.620 1.00 41.69 167 PRO A O 1
ATOM 1251 N N . VAL A 1 168 ? 8.185 26.431 -28.090 1.00 51.94 168 VAL A N 1
ATOM 1252 C CA . VAL A 1 168 ? 8.972 27.642 -28.346 1.00 51.94 168 VAL A CA 1
ATOM 1253 C C . VAL A 1 168 ? 8.941 27.900 -29.852 1.00 51.94 168 VAL A C 1
ATOM 1255 O O . VAL A 1 168 ? 9.681 27.296 -30.624 1.00 51.94 168 VAL A O 1
ATOM 1258 N N . GLY A 1 169 ? 8.004 28.745 -30.278 1.00 39.91 169 GLY A N 1
ATOM 1259 C CA . GLY A 1 169 ? 7.885 29.192 -31.656 1.00 39.91 169 GLY A CA 1
ATOM 1260 C C . GLY A 1 169 ? 9.093 30.042 -32.021 1.00 39.91 169 GLY A C 1
ATOM 1261 O O . GLY A 1 169 ? 9.234 31.164 -31.537 1.00 39.91 169 GLY A O 1
ATOM 1262 N N . GLY A 1 170 ? 9.963 29.504 -32.875 1.00 47.75 170 GLY A N 1
ATOM 1263 C CA . GLY A 1 170 ? 10.962 30.287 -33.589 1.00 47.75 170 GLY A CA 1
ATOM 1264 C C . GLY A 1 170 ? 10.256 31.330 -34.451 1.00 47.75 170 GLY A C 1
ATOM 1265 O O . GLY A 1 170 ? 9.528 30.986 -35.380 1.00 47.75 170 GLY A O 1
ATOM 1266 N N . GLY A 1 171 ? 10.432 32.606 -34.112 1.00 42.88 171 GLY A N 1
ATOM 1267 C CA . GLY A 1 171 ? 9.964 33.709 -34.943 1.00 42.88 171 GLY A CA 1
ATOM 1268 C C . GLY A 1 171 ? 10.815 33.818 -36.215 1.00 42.88 171 GLY A C 1
ATOM 1269 O O . GLY A 1 171 ? 12.039 33.691 -36.125 1.00 42.88 171 GLY A O 1
ATOM 1270 N N . PRO A 1 172 ? 10.221 34.048 -37.399 1.00 47.88 172 PRO A N 1
ATOM 1271 C CA . PRO A 1 172 ? 10.993 34.262 -38.615 1.00 47.88 172 PRO A CA 1
ATOM 1272 C C . PRO A 1 172 ? 11.697 35.626 -38.588 1.00 47.88 172 PRO A C 1
ATOM 1274 O O . PRO A 1 172 ? 11.138 36.632 -38.142 1.00 47.88 172 PRO A O 1
ATOM 1277 N N . ALA A 1 173 ? 12.928 35.648 -39.100 1.00 46.41 173 ALA A N 1
ATOM 1278 C CA . ALA A 1 173 ? 13.708 36.854 -39.344 1.00 46.41 173 ALA A CA 1
ATOM 1279 C C . ALA A 1 173 ? 12.935 37.830 -40.253 1.00 46.41 173 ALA A C 1
ATOM 1281 O O . ALA A 1 173 ? 12.431 37.439 -41.306 1.00 46.41 173 ALA A O 1
ATOM 1282 N N . ARG A 1 174 ? 12.851 39.106 -39.853 1.00 36.44 174 ARG A N 1
ATOM 1283 C CA . ARG A 1 174 ? 12.346 40.192 -40.709 1.00 36.44 174 ARG A CA 1
ATOM 1284 C C . ARG A 1 174 ? 13.493 40.722 -41.577 1.00 36.44 174 ARG A C 1
ATOM 1286 O O . ARG A 1 174 ? 14.530 41.058 -41.009 1.00 36.44 174 ARG A O 1
ATOM 1293 N N . PRO A 1 175 ? 13.320 40.851 -42.902 1.00 45.94 175 PRO A N 1
ATOM 1294 C CA . PRO A 1 175 ? 14.210 41.651 -43.729 1.00 45.94 175 PRO A CA 1
ATOM 1295 C C . PRO A 1 175 ? 13.692 43.092 -43.884 1.00 45.94 175 PRO A C 1
ATOM 1297 O O . PRO A 1 175 ? 12.500 43.290 -44.132 1.00 45.94 175 PRO A O 1
ATOM 1300 N N . ALA A 1 176 ? 14.624 44.041 -43.745 1.00 43.84 176 ALA A N 1
ATOM 1301 C CA . ALA A 1 176 ? 14.790 45.355 -44.394 1.00 43.84 176 ALA A CA 1
ATOM 1302 C C . ALA A 1 176 ? 15.433 46.333 -43.402 1.00 43.84 176 ALA A C 1
ATOM 1304 O O . ALA A 1 176 ? 14.755 46.706 -42.418 1.00 43.84 176 ALA A O 1
#

Sequence (176 aa):
MPPVSRVWGWPRAGRPAGPASRPTVGSMADPGAAPPTPTSPAHDSPLARAERFVWLTARVLEQRLFAHQFRDGAADPVETALDAYRNEDGGYGHGLEPDLRGPVSRPLHTARALGVLDALGRCDGRRAERVCRYLTSVSTADGALPAVHPRRRDCPTVALRTGGGGPVGGGPARPA

pLDDT: mean 73.14, std 23.89, range [31.25, 97.81]

InterPro domains:
  IPR008930 Terpenoid cyclases/protein prenyltransferase alpha-alpha toroid [SSF48239] (53-147)

Radius of gyration: 26.17 Å; chains: 1; bounding box: 47×57×99 Å

Organism: Streptomyces viridosporus (strain ATCC 14672 / DSM 40746 / JCM 4963 / KCTC 9882 / NRRL B-12104 / FH 1290) (NCBI:txid566461)